Protein AF-A0A973MCL4-F1 (afdb_monomer_lite)

Radius of gyration: 16.36 Å; chains: 1; bounding box: 37×42×37 Å

Structure (mmCIF, N/CA/C/O backbone):
data_AF-A0A973MCL4-F1
#
_entry.id   AF-A0A973MCL4-F1
#
loop_
_atom_site.group_PDB
_atom_site.id
_atom_site.type_symbol
_atom_site.label_atom_id
_atom_site.label_alt_id
_atom_site.label_comp_id
_atom_site.label_asym_id
_atom_site.label_entity_id
_atom_site.label_seq_id
_atom_site.pdbx_PDB_ins_code
_atom_site.Cartn_x
_atom_site.Cartn_y
_atom_site.Cartn_z
_atom_site.occupancy
_atom_site.B_iso_or_equiv
_atom_site.auth_seq_id
_atom_site.auth_comp_id
_atom_site.auth_asym_id
_atom_site.auth_atom_id
_atom_site.pdbx_PDB_model_num
ATOM 1 N N . MET A 1 1 ? -6.725 3.388 -5.124 1.00 63.75 1 MET A N 1
ATOM 2 C CA . MET A 1 1 ? -5.733 4.438 -4.796 1.00 63.75 1 MET A CA 1
ATOM 3 C C . MET A 1 1 ? -4.940 4.785 -6.048 1.00 63.75 1 MET A C 1
ATOM 5 O O . MET A 1 1 ? -4.561 3.870 -6.766 1.00 63.75 1 MET A O 1
ATOM 9 N N . ARG A 1 2 ? -4.725 6.073 -6.340 1.00 67.31 2 ARG A N 1
ATOM 10 C CA . ARG A 1 2 ? -3.837 6.506 -7.428 1.00 67.31 2 ARG A CA 1
ATOM 11 C C . ARG A 1 2 ? -2.460 6.757 -6.823 1.00 67.31 2 ARG A C 1
ATOM 13 O O . ARG A 1 2 ? -2.374 7.513 -5.868 1.00 67.31 2 ARG A O 1
ATOM 20 N N . ILE A 1 3 ? -1.429 6.104 -7.344 1.00 77.12 3 ILE A N 1
ATOM 21 C CA . ILE A 1 3 ? -0.046 6.312 -6.898 1.00 77.12 3 ILE A CA 1
ATOM 22 C C . ILE A 1 3 ? 0.501 7.513 -7.665 1.00 77.12 3 ILE A C 1
ATOM 24 O O . ILE A 1 3 ? 0.343 7.587 -8.887 1.00 77.12 3 ILE A O 1
ATOM 28 N N . SER A 1 4 ? 1.071 8.488 -6.963 1.00 75.62 4 SER A N 1
ATOM 29 C CA . SER A 1 4 ? 1.698 9.637 -7.616 1.00 75.62 4 SER A CA 1
ATOM 30 C C . SER A 1 4 ? 3.049 9.232 -8.229 1.00 75.62 4 SER A C 1
ATOM 32 O O . SER A 1 4 ? 3.655 8.250 -7.792 1.00 75.62 4 SER A O 1
ATOM 34 N N . PRO A 1 5 ? 3.568 9.968 -9.228 1.00 73.38 5 PRO A N 1
ATOM 35 C CA . PRO A 1 5 ? 4.915 9.721 -9.747 1.00 73.38 5 PRO A CA 1
ATOM 36 C C . PRO A 1 5 ? 5.997 9.779 -8.658 1.0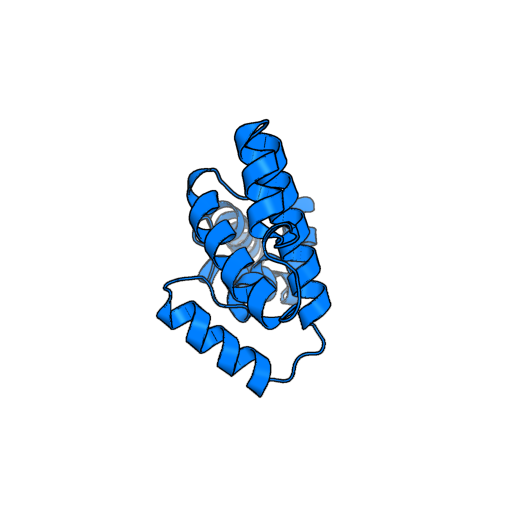0 73.38 5 PRO A C 1
ATOM 38 O O . PRO A 1 5 ? 6.967 9.032 -8.719 1.00 73.38 5 PRO A O 1
ATOM 41 N N . GLU A 1 6 ? 5.806 10.630 -7.649 1.00 79.00 6 GLU A N 1
ATOM 42 C CA . GLU A 1 6 ? 6.726 10.807 -6.519 1.00 79.00 6 GLU A CA 1
ATOM 43 C C . GLU A 1 6 ? 6.680 9.621 -5.541 1.00 79.00 6 GLU A C 1
ATOM 45 O O . GLU A 1 6 ? 7.709 9.224 -4.997 1.00 79.00 6 GLU A O 1
ATOM 50 N N . GLU A 1 7 ? 5.510 9.000 -5.356 1.00 83.94 7 GLU A N 1
ATOM 51 C CA . GLU A 1 7 ? 5.360 7.786 -4.543 1.00 83.94 7 GLU A CA 1
ATOM 52 C C . GLU A 1 7 ? 5.742 6.502 -5.294 1.00 83.94 7 GLU A C 1
ATOM 54 O O . GLU A 1 7 ? 5.927 5.463 -4.656 1.00 83.94 7 GLU A O 1
ATOM 59 N N . TYR A 1 8 ? 5.865 6.544 -6.625 1.00 88.50 8 TYR A N 1
ATOM 60 C CA . TYR A 1 8 ? 6.022 5.348 -7.455 1.00 88.50 8 TYR A CA 1
ATOM 61 C C . TYR A 1 8 ? 7.192 4.469 -7.010 1.00 88.50 8 TYR A C 1
ATOM 63 O O . TYR A 1 8 ? 6.989 3.288 -6.742 1.00 88.50 8 TYR A O 1
ATOM 71 N N . GLU A 1 9 ? 8.397 5.028 -6.866 1.00 91.75 9 GLU A N 1
ATOM 72 C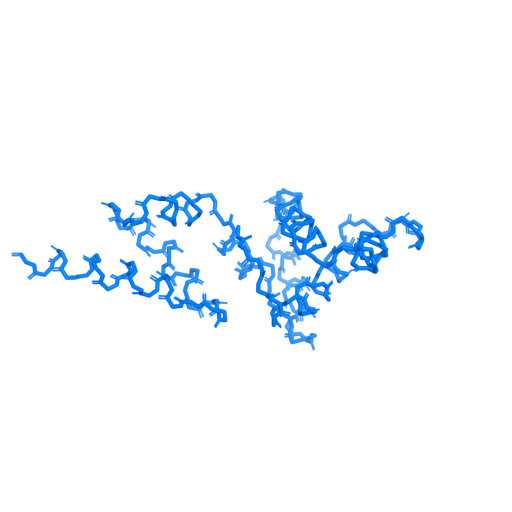 CA . GLU A 1 9 ? 9.580 4.227 -6.519 1.00 91.75 9 GLU A CA 1
ATOM 73 C C . GLU A 1 9 ? 9.493 3.656 -5.098 1.00 91.75 9 GLU A C 1
ATOM 75 O O . GLU A 1 9 ? 9.881 2.513 -4.836 1.00 91.75 9 GLU A O 1
ATOM 80 N N . ARG A 1 10 ? 8.905 4.428 -4.175 1.00 93.31 10 ARG A N 1
ATOM 81 C CA . ARG A 1 10 ? 8.667 3.986 -2.799 1.00 93.31 10 ARG A CA 1
ATOM 82 C C . ARG A 1 10 ? 7.704 2.801 -2.774 1.00 93.31 10 ARG A C 1
ATOM 84 O O . ARG A 1 10 ? 7.978 1.792 -2.127 1.00 93.31 10 ARG A O 1
ATOM 91 N N . MET A 1 11 ? 6.603 2.891 -3.512 1.00 93.31 11 MET A N 1
ATOM 92 C CA . MET A 1 11 ? 5.598 1.831 -3.579 1.00 93.31 11 MET A CA 1
ATOM 93 C C . MET A 1 11 ? 6.057 0.633 -4.425 1.00 93.31 11 MET A C 1
ATOM 95 O O . MET A 1 11 ? 5.693 -0.500 -4.118 1.00 93.31 11 MET A O 1
ATOM 99 N N . ARG A 1 12 ? 6.920 0.837 -5.427 1.00 95.12 12 ARG A N 1
ATOM 100 C CA . ARG A 1 12 ? 7.614 -0.235 -6.157 1.00 95.12 12 ARG A CA 1
ATOM 101 C C . ARG A 1 12 ? 8.536 -1.026 -5.225 1.00 95.12 12 ARG A C 1
ATOM 103 O O . ARG A 1 12 ? 8.505 -2.255 -5.223 1.00 95.12 12 ARG A O 1
ATOM 110 N N . SER A 1 13 ? 9.319 -0.333 -4.399 1.00 95.31 13 SER A N 1
ATOM 111 C CA . SER A 1 13 ? 10.185 -0.961 -3.392 1.00 95.31 13 SER A CA 1
ATOM 112 C C . SER A 1 13 ? 9.371 -1.740 -2.353 1.00 95.31 13 SER A C 1
ATOM 114 O O . SER A 1 13 ? 9.742 -2.851 -1.972 1.00 95.31 13 SER A O 1
ATOM 116 N N . TRP A 1 14 ? 8.216 -1.197 -1.953 1.00 95.75 14 TRP A N 1
ATOM 117 C CA . TRP A 1 14 ? 7.241 -1.902 -1.122 1.00 95.75 14 TRP A CA 1
ATOM 118 C C . TRP A 1 14 ? 6.739 -3.187 -1.791 1.00 95.75 14 TRP A C 1
ATOM 120 O O . TRP A 1 14 ? 6.793 -4.251 -1.175 1.00 95.75 14 TRP A O 1
ATOM 130 N N . LEU A 1 15 ? 6.332 -3.119 -3.065 1.00 95.44 15 LEU A N 1
ATOM 131 C CA . LEU A 1 15 ? 5.898 -4.285 -3.840 1.00 95.44 15 LEU A CA 1
ATOM 132 C C . LEU A 1 15 ? 6.985 -5.365 -3.869 1.00 95.44 15 LEU A C 1
ATOM 134 O O . LEU A 1 15 ? 6.682 -6.530 -3.612 1.00 95.44 15 LEU A O 1
ATOM 138 N N . ALA A 1 16 ? 8.241 -5.000 -4.137 1.00 94.56 16 ALA A N 1
ATOM 139 C CA . ALA A 1 16 ? 9.357 -5.945 -4.175 1.00 94.56 16 ALA A CA 1
ATOM 140 C C . ALA A 1 16 ? 9.541 -6.680 -2.837 1.00 94.56 16 ALA A C 1
ATOM 142 O O . ALA A 1 16 ? 9.635 -7.908 -2.803 1.00 94.56 16 ALA A O 1
ATOM 143 N N . LEU A 1 17 ? 9.535 -5.942 -1.721 1.00 95.12 17 LEU A N 1
ATOM 144 C CA . LEU A 1 17 ? 9.726 -6.535 -0.400 1.00 95.12 17 LEU A CA 1
ATOM 145 C C . LEU A 1 17 ? 8.542 -7.431 -0.026 1.00 95.12 17 LEU A C 1
ATOM 147 O O . LEU A 1 17 ? 8.748 -8.587 0.342 1.00 95.12 17 LEU A O 1
ATOM 151 N N . VAL A 1 18 ? 7.308 -6.945 -0.151 1.00 94.94 18 VAL A N 1
ATOM 152 C CA . VAL A 1 18 ? 6.120 -7.700 0.275 1.00 94.94 18 VAL A CA 1
ATOM 153 C C . VAL A 1 18 ? 5.881 -8.918 -0.613 1.00 94.94 18 VAL A C 1
ATOM 155 O O . VAL A 1 18 ? 5.651 -10.010 -0.091 1.00 94.94 18 VAL A O 1
ATOM 158 N N . SER A 1 19 ? 6.017 -8.786 -1.936 1.00 93.75 19 SER A N 1
ATOM 159 C CA . SER A 1 19 ? 5.864 -9.924 -2.852 1.00 93.75 19 SER A CA 1
ATOM 160 C C . SER A 1 19 ? 6.878 -11.036 -2.579 1.00 93.75 19 SER A C 1
ATOM 162 O O . SER A 1 19 ? 6.503 -12.202 -2.648 1.00 93.75 19 SER A O 1
ATOM 164 N N . SER A 1 20 ? 8.108 -10.716 -2.155 1.00 91.56 20 SER A N 1
ATOM 165 C CA . SER A 1 20 ? 9.099 -11.732 -1.757 1.00 91.56 20 SER A CA 1
ATOM 166 C C . SER A 1 20 ? 8.669 -12.564 -0.541 1.00 91.56 20 SER A C 1
ATOM 168 O O . SER A 1 20 ? 9.070 -13.718 -0.398 1.00 91.56 20 SER A O 1
ATOM 170 N N . GLN A 1 21 ? 7.854 -11.984 0.348 1.00 91.25 21 GLN A N 1
ATOM 171 C CA . GLN A 1 21 ? 7.341 -12.670 1.535 1.00 91.25 21 GLN A CA 1
ATOM 172 C C . GLN A 1 21 ? 6.086 -13.484 1.212 1.00 91.25 21 GLN A C 1
ATOM 174 O O . GLN A 1 21 ? 5.898 -14.562 1.770 1.00 91.25 21 GLN A O 1
ATOM 179 N N . VAL A 1 22 ? 5.238 -12.978 0.312 1.00 90.69 22 VAL A N 1
ATOM 180 C CA . VAL A 1 22 ? 4.000 -13.652 -0.108 1.00 90.69 22 VAL A CA 1
ATOM 181 C C . VAL A 1 22 ? 4.292 -14.791 -1.090 1.00 90.69 22 VAL A C 1
ATOM 183 O O . VAL A 1 22 ? 3.682 -15.855 -1.001 1.00 90.69 22 VAL A O 1
ATOM 186 N N . PHE A 1 23 ? 5.262 -14.606 -1.986 1.00 88.00 23 PHE A N 1
ATOM 187 C CA . PHE A 1 23 ? 5.606 -15.550 -3.046 1.00 88.00 23 PHE A CA 1
ATOM 188 C C . PHE A 1 23 ? 7.104 -15.911 -3.034 1.00 88.00 23 PHE A C 1
ATOM 190 O O . PHE A 1 23 ? 7.858 -15.532 -3.931 1.00 88.00 23 PHE A O 1
ATOM 197 N N . PRO A 1 24 ? 7.575 -16.704 -2.058 1.00 78.62 24 PRO A N 1
ATOM 198 C CA . PRO A 1 24 ? 9.007 -16.955 -1.856 1.00 78.62 24 PRO A CA 1
ATOM 199 C C . PRO A 1 24 ? 9.681 -17.831 -2.931 1.00 78.62 24 PRO A C 1
ATOM 201 O O . PRO A 1 24 ? 10.863 -18.138 -2.807 1.00 78.62 24 PRO A O 1
ATOM 204 N N . ARG A 1 25 ? 8.949 -18.309 -3.947 1.00 81.69 25 ARG A N 1
ATOM 205 C CA . ARG A 1 25 ? 9.444 -19.274 -4.952 1.00 81.69 25 ARG A CA 1
ATOM 206 C C . ARG A 1 25 ? 9.226 -18.836 -6.400 1.00 81.69 25 ARG A C 1
ATOM 208 O O . ARG A 1 25 ? 9.249 -19.677 -7.293 1.00 81.69 25 ARG A O 1
ATOM 215 N N . VAL A 1 26 ? 8.976 -17.554 -6.630 1.00 78.75 26 VAL A N 1
ATOM 216 C CA . VAL A 1 26 ? 8.819 -17.022 -7.988 1.00 78.75 26 VAL A CA 1
ATOM 217 C C . VAL A 1 26 ? 10.201 -16.884 -8.619 1.00 78.75 26 VAL A C 1
ATOM 219 O O . VAL A 1 26 ? 11.156 -16.506 -7.938 1.00 78.75 26 VAL A O 1
ATOM 222 N N . SER A 1 27 ? 10.320 -17.244 -9.897 1.00 81.81 27 SER A N 1
ATOM 223 C CA . SER A 1 27 ? 11.557 -17.033 -10.647 1.00 81.81 27 SER A CA 1
ATOM 224 C C . SER A 1 27 ? 11.837 -15.533 -10.807 1.00 81.81 27 SER A C 1
ATOM 226 O O . SER A 1 27 ? 10.923 -14.714 -10.733 1.00 81.81 27 SER A O 1
ATOM 228 N N . GLU A 1 28 ? 13.097 -15.148 -11.003 1.00 76.06 28 GLU A N 1
ATOM 229 C CA . GLU A 1 28 ? 13.475 -13.728 -11.074 1.00 76.06 28 GLU A CA 1
ATOM 230 C C . GLU A 1 28 ? 12.725 -12.986 -12.196 1.00 76.06 28 GLU A C 1
ATOM 232 O O . GLU A 1 28 ? 12.203 -11.895 -11.967 1.00 76.06 28 GLU A O 1
ATOM 237 N N . ASP A 1 29 ? 12.556 -13.633 -13.352 1.00 79.25 29 ASP A N 1
ATOM 238 C CA . ASP A 1 29 ? 11.841 -13.087 -14.513 1.00 79.25 29 ASP A CA 1
ATOM 239 C C . ASP A 1 29 ? 10.326 -12.936 -14.289 1.00 79.25 29 ASP A C 1
ATOM 241 O O . ASP A 1 29 ? 9.676 -12.101 -14.920 1.00 79.25 29 ASP A O 1
ATOM 245 N N . GLU A 1 30 ? 9.751 -13.724 -13.379 1.00 82.25 30 GLU A N 1
ATOM 246 C CA . GLU A 1 30 ? 8.326 -13.684 -13.027 1.00 82.25 30 GLU A CA 1
ATOM 247 C C . GLU A 1 30 ? 8.050 -12.824 -11.787 1.00 82.25 30 GLU A C 1
ATOM 249 O O . GLU A 1 30 ? 6.896 -12.668 -11.377 1.00 82.25 30 GLU A O 1
ATOM 254 N N . SER A 1 31 ? 9.095 -12.255 -11.179 1.00 86.88 31 SER A N 1
ATOM 255 C CA . SER A 1 31 ? 8.958 -11.367 -10.032 1.00 86.88 31 SER A CA 1
ATOM 256 C C . SER A 1 31 ? 8.015 -10.207 -10.376 1.00 86.88 31 SER A C 1
ATOM 258 O O . SER A 1 31 ? 8.238 -9.516 -11.379 1.00 86.88 31 SER A O 1
ATOM 260 N N . PRO A 1 32 ? 6.992 -9.919 -9.545 1.00 90.00 32 PRO A N 1
ATOM 261 C CA . PRO A 1 32 ? 6.050 -8.834 -9.811 1.00 90.00 32 PRO A CA 1
ATOM 262 C C . PRO A 1 32 ? 6.726 -7.484 -10.066 1.00 90.00 32 PRO A C 1
ATOM 264 O O . PRO A 1 32 ? 6.225 -6.694 -10.864 1.00 90.00 32 PRO A O 1
ATOM 267 N N . VAL A 1 33 ? 7.883 -7.225 -9.441 1.00 91.75 33 VAL A N 1
ATOM 268 C CA . VAL A 1 33 ? 8.625 -5.977 -9.662 1.00 91.75 33 VAL A CA 1
ATOM 269 C C . VAL A 1 33 ? 9.315 -5.941 -11.030 1.00 91.75 33 VAL A C 1
ATOM 271 O O . VAL A 1 33 ? 9.310 -4.902 -11.678 1.00 91.75 33 VAL A O 1
ATOM 274 N N . VAL A 1 34 ? 9.839 -7.072 -11.512 1.00 91.44 34 VAL A N 1
ATOM 275 C CA . VAL A 1 34 ? 10.497 -7.171 -12.827 1.00 91.44 34 VAL A CA 1
ATOM 276 C C . VAL A 1 34 ? 9.469 -7.022 -13.945 1.00 91.44 34 VAL A C 1
ATOM 278 O O . VAL A 1 34 ? 9.676 -6.276 -14.905 1.00 91.44 34 VAL A O 1
ATOM 281 N N . VAL A 1 35 ? 8.309 -7.668 -13.797 1.00 91.56 35 VAL A N 1
ATOM 282 C CA . VAL A 1 35 ? 7.175 -7.486 -14.713 1.00 91.56 35 VAL A CA 1
ATOM 283 C C . VAL A 1 35 ? 6.744 -6.017 -14.747 1.00 91.56 35 VAL A C 1
ATOM 285 O O . VAL A 1 35 ? 6.541 -5.458 -15.829 1.00 91.56 35 VAL A O 1
ATOM 288 N N . LEU A 1 36 ? 6.648 -5.372 -13.582 1.00 93.50 36 LEU A N 1
ATOM 289 C CA . LEU A 1 36 ? 6.289 -3.962 -13.480 1.00 93.50 36 LEU A CA 1
ATOM 290 C C . LEU A 1 36 ? 7.319 -3.044 -14.159 1.00 93.50 36 LEU A C 1
ATOM 292 O O . LEU A 1 36 ? 6.926 -2.138 -14.893 1.00 93.50 36 LEU A O 1
ATOM 296 N N . ASP A 1 37 ? 8.616 -3.300 -13.983 1.00 93.50 37 ASP A N 1
ATOM 297 C CA . ASP A 1 37 ? 9.696 -2.519 -14.601 1.00 93.50 37 ASP A CA 1
ATOM 298 C C . ASP A 1 37 ? 9.671 -2.602 -16.127 1.00 93.50 37 ASP A C 1
ATOM 300 O O . ASP A 1 37 ? 9.804 -1.590 -16.821 1.00 93.50 37 ASP A O 1
ATOM 304 N N . ASN A 1 38 ? 9.407 -3.794 -16.663 1.00 93.12 38 ASN A N 1
ATOM 305 C CA . ASN A 1 38 ? 9.240 -3.998 -18.100 1.00 93.12 38 ASN A CA 1
ATOM 306 C C . ASN A 1 38 ? 8.043 -3.211 -18.660 1.00 93.12 38 ASN A C 1
ATOM 308 O O . ASN A 1 38 ? 8.098 -2.693 -19.782 1.00 93.12 38 ASN A O 1
ATOM 312 N N . ILE A 1 39 ? 6.958 -3.088 -17.888 1.00 93.25 39 ILE A N 1
ATOM 313 C CA . ILE A 1 39 ? 5.826 -2.226 -18.248 1.00 93.25 39 ILE A CA 1
ATOM 314 C C . ILE A 1 39 ? 6.247 -0.757 -18.171 1.00 93.25 39 ILE A C 1
ATOM 316 O O . ILE A 1 39 ? 5.963 -0.011 -19.108 1.00 93.25 39 ILE A O 1
ATOM 320 N N . ALA A 1 40 ? 6.950 -0.343 -17.113 1.00 92.88 40 ALA A N 1
ATOM 321 C CA . ALA A 1 40 ? 7.378 1.040 -16.902 1.00 92.88 40 ALA A CA 1
ATOM 322 C C . ALA A 1 40 ? 8.284 1.547 -18.031 1.00 92.88 40 ALA A C 1
ATOM 324 O O . ALA A 1 40 ? 8.080 2.659 -18.519 1.00 92.88 40 ALA A O 1
ATOM 325 N N . ALA A 1 41 ? 9.196 0.703 -18.525 1.00 93.56 41 ALA A N 1
ATOM 326 C CA . ALA A 1 41 ? 10.066 1.009 -19.660 1.00 93.56 41 ALA A CA 1
ATOM 327 C C . ALA A 1 41 ? 9.292 1.315 -20.958 1.00 93.56 41 ALA A C 1
ATOM 329 O O . ALA A 1 41 ? 9.780 2.042 -21.823 1.00 93.56 41 ALA A O 1
ATOM 330 N N . ARG A 1 42 ? 8.076 0.772 -21.107 1.00 94.50 42 ARG A N 1
ATOM 331 C CA . ARG A 1 42 ? 7.218 0.966 -22.290 1.00 94.50 42 ARG A CA 1
ATOM 332 C C . ARG A 1 42 ? 6.137 2.020 -22.068 1.00 94.50 42 ARG A C 1
ATOM 334 O O . ARG A 1 42 ? 5.729 2.696 -23.009 1.00 94.50 42 ARG A O 1
ATOM 341 N N . SER A 1 43 ? 5.608 2.104 -20.852 1.00 93.88 43 SER A N 1
ATOM 342 C CA . SER A 1 43 ? 4.499 2.975 -20.476 1.00 93.88 43 SER A CA 1
ATOM 343 C C . SER A 1 43 ? 4.487 3.214 -18.959 1.00 93.88 43 SER A C 1
ATOM 345 O O . SER A 1 43 ? 3.861 2.449 -18.218 1.00 93.88 43 SER A O 1
ATOM 347 N N . PRO A 1 44 ? 5.105 4.312 -18.485 1.00 89.56 44 PRO A N 1
ATOM 348 C CA . PRO A 1 44 ? 5.117 4.664 -17.065 1.00 89.56 44 PRO A CA 1
ATOM 349 C C . PRO A 1 44 ? 3.711 4.785 -16.465 1.00 89.56 44 PRO A C 1
ATOM 351 O O . PRO A 1 44 ? 3.454 4.276 -15.381 1.00 89.56 44 PRO A O 1
ATOM 354 N N . ALA A 1 45 ? 2.766 5.374 -17.207 1.00 87.62 45 ALA A N 1
ATOM 355 C CA . ALA A 1 45 ? 1.388 5.538 -16.744 1.00 87.62 45 ALA A CA 1
ATOM 356 C C . ALA A 1 45 ? 0.690 4.192 -16.470 1.00 87.62 45 ALA A C 1
ATOM 358 O O . ALA A 1 45 ? 0.014 4.046 -15.453 1.00 87.62 45 ALA A O 1
ATOM 359 N N . LYS A 1 46 ? 0.887 3.193 -17.345 1.00 89.81 46 LYS A N 1
ATOM 360 C CA . LYS A 1 46 ? 0.346 1.841 -17.136 1.00 89.81 46 LYS A CA 1
ATOM 361 C C . LYS A 1 46 ? 1.038 1.114 -15.991 1.00 89.81 46 LYS A 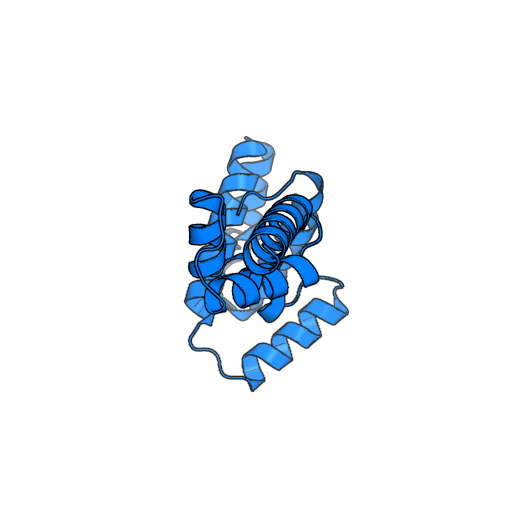C 1
ATOM 363 O O . LYS A 1 46 ? 0.389 0.340 -15.297 1.00 89.81 46 LYS A O 1
ATOM 368 N N . ALA A 1 47 ? 2.329 1.359 -15.775 1.00 92.12 47 ALA A N 1
ATOM 369 C CA . ALA A 1 47 ? 3.030 0.794 -14.629 1.00 92.12 47 ALA A CA 1
ATOM 370 C C . ALA A 1 47 ? 2.477 1.351 -13.313 1.00 92.12 47 ALA A C 1
ATOM 372 O O . ALA A 1 47 ? 2.216 0.590 -12.393 1.00 92.12 47 ALA A O 1
ATOM 373 N N . THR A 1 48 ? 2.195 2.652 -13.227 1.00 87.69 48 THR A N 1
ATOM 374 C CA . THR A 1 48 ? 1.565 3.235 -12.032 1.00 87.69 48 THR A CA 1
ATOM 375 C C . THR A 1 48 ? 0.198 2.610 -11.728 1.00 87.69 48 THR A C 1
ATOM 377 O O . THR A 1 48 ? -0.107 2.320 -10.572 1.00 87.69 48 THR A O 1
ATOM 380 N N . GLU A 1 49 ? -0.619 2.366 -12.756 1.00 87.06 49 GLU A N 1
ATOM 381 C CA . GLU A 1 49 ? -1.903 1.670 -12.611 1.00 87.06 49 GLU A CA 1
ATOM 382 C C . GLU A 1 49 ? -1.714 0.211 -12.161 1.00 87.06 49 GLU A C 1
ATOM 384 O O . GLU A 1 49 ? -2.325 -0.221 -11.183 1.00 87.06 49 GLU A O 1
ATOM 389 N N . GLY A 1 50 ? -0.815 -0.523 -12.825 1.00 89.44 50 GLY A N 1
ATOM 390 C CA . GLY A 1 50 ? -0.473 -1.907 -12.496 1.00 89.44 50 GLY A CA 1
ATOM 391 C C . GLY A 1 50 ? 0.065 -2.079 -11.078 1.00 89.44 50 GLY A C 1
ATOM 392 O O . GLY A 1 50 ? -0.325 -3.013 -10.384 1.00 89.44 50 GLY A O 1
ATOM 393 N N . LEU A 1 51 ? 0.890 -1.141 -10.612 1.00 91.88 51 LEU A N 1
ATOM 394 C CA . LEU A 1 51 ? 1.402 -1.115 -9.244 1.00 91.88 51 LEU A CA 1
ATOM 395 C C . LEU A 1 51 ? 0.260 -0.987 -8.228 1.00 91.88 51 LEU A C 1
ATOM 397 O O . LEU A 1 51 ? 0.236 -1.710 -7.235 1.00 91.88 51 LEU A O 1
ATOM 401 N N . GLY A 1 52 ? -0.714 -0.112 -8.496 1.00 87.81 52 GLY A N 1
ATOM 402 C CA . GLY A 1 52 ? -1.899 0.035 -7.652 1.00 87.81 52 GLY A CA 1
ATOM 403 C C . GLY A 1 52 ? -2.734 -1.245 -7.562 1.00 87.81 52 GLY A C 1
ATOM 404 O O . GLY A 1 52 ? -3.190 -1.587 -6.471 1.00 87.81 52 GLY A O 1
ATOM 405 N N . MET A 1 53 ? -2.897 -1.964 -8.679 1.00 87.56 53 MET A N 1
ATOM 406 C CA . MET A 1 53 ? -3.585 -3.263 -8.703 1.00 87.56 53 MET A CA 1
ATOM 407 C C . MET A 1 53 ? -2.814 -4.320 -7.906 1.00 87.56 53 MET A C 1
ATOM 409 O O . MET A 1 53 ? -3.379 -4.919 -6.997 1.00 87.56 53 MET A O 1
ATOM 413 N N . ALA A 1 54 ? -1.509 -4.462 -8.155 1.00 92.00 54 ALA A N 1
ATOM 414 C CA . ALA A 1 54 ? -0.670 -5.444 -7.471 1.00 92.00 54 ALA A CA 1
ATOM 415 C C . ALA A 1 54 ? -0.623 -5.235 -5.946 1.00 92.00 54 ALA A C 1
ATOM 417 O O . ALA A 1 54 ? -0.617 -6.197 -5.181 1.00 92.00 54 ALA A O 1
ATOM 418 N N . ILE A 1 55 ? -0.615 -3.981 -5.482 1.00 91.56 55 ILE A N 1
ATOM 419 C CA . ILE A 1 55 ? -0.694 -3.671 -4.047 1.00 91.56 55 ILE A CA 1
ATOM 420 C C . ILE A 1 55 ? -2.051 -4.084 -3.467 1.00 91.56 55 ILE A C 1
ATOM 422 O O . ILE A 1 55 ? -2.091 -4.644 -2.372 1.00 91.56 55 ILE A O 1
ATOM 426 N N . GLY A 1 56 ? -3.146 -3.837 -4.194 1.00 86.44 56 GLY A N 1
ATOM 427 C CA . GLY A 1 56 ? -4.478 -4.306 -3.810 1.00 86.44 56 GLY A CA 1
ATOM 428 C C . GLY A 1 56 ? -4.525 -5.828 -3.660 1.00 86.44 56 GLY A C 1
ATOM 429 O O . GLY A 1 56 ? -4.916 -6.322 -2.605 1.00 86.44 56 GLY A O 1
ATOM 430 N N . ASP A 1 57 ? -4.011 -6.557 -4.652 1.00 89.75 57 ASP A N 1
ATOM 431 C CA . ASP A 1 57 ? -3.953 -8.022 -4.624 1.00 89.75 57 ASP A CA 1
ATOM 432 C C . ASP A 1 57 ? -3.145 -8.536 -3.419 1.00 89.75 57 ASP A C 1
ATOM 434 O O . ASP A 1 57 ? -3.552 -9.479 -2.743 1.00 89.75 57 ASP A O 1
ATOM 438 N N . LEU A 1 58 ? -2.015 -7.897 -3.088 1.00 92.50 58 LEU A N 1
ATOM 439 C CA . LEU A 1 58 ? -1.213 -8.264 -1.914 1.00 92.50 58 LEU A CA 1
ATOM 440 C C . LEU A 1 58 ? -1.933 -7.987 -0.589 1.00 92.50 58 LEU A C 1
ATOM 442 O O . LEU A 1 58 ? -1.780 -8.746 0.371 1.00 92.50 58 LEU A O 1
ATOM 446 N N . ILE A 1 59 ? -2.724 -6.921 -0.505 1.00 90.38 59 ILE A N 1
ATOM 447 C CA . ILE A 1 59 ? -3.545 -6.650 0.680 1.00 90.38 59 ILE A CA 1
ATOM 448 C C . ILE A 1 59 ? -4.594 -7.743 0.862 1.00 90.38 59 ILE A C 1
ATOM 450 O O . ILE A 1 59 ? -4.733 -8.267 1.970 1.00 90.38 59 ILE A O 1
ATOM 454 N N . ASP A 1 60 ? -5.258 -8.140 -0.220 1.00 85.94 60 ASP A N 1
ATOM 455 C CA . ASP A 1 60 ? -6.262 -9.199 -0.191 1.00 85.94 60 ASP A CA 1
ATOM 456 C C . ASP A 1 60 ? -5.636 -10.555 0.170 1.00 85.94 60 ASP A C 1
ATOM 458 O O . ASP A 1 60 ? -6.122 -11.246 1.070 1.00 85.94 60 ASP A O 1
ATOM 462 N N . LEU A 1 61 ? -4.499 -10.905 -0.439 1.00 90.69 61 LEU A N 1
ATOM 463 C CA . LEU A 1 61 ? -3.764 -12.146 -0.159 1.00 90.69 61 LEU A CA 1
ATOM 464 C C . LEU A 1 61 ? -3.244 -12.232 1.276 1.00 90.69 61 LEU A C 1
ATOM 466 O O . LEU A 1 61 ? -3.137 -13.321 1.840 1.00 90.69 61 LEU A O 1
ATOM 470 N N . THR A 1 62 ? -2.911 -11.093 1.880 1.00 93.00 62 THR A N 1
ATOM 471 C CA . THR A 1 62 ? -2.410 -11.059 3.256 1.00 93.00 62 THR A CA 1
ATOM 472 C C . THR A 1 62 ? -3.535 -10.951 4.288 1.00 93.00 62 THR A C 1
ATOM 474 O O . THR A 1 62 ? -3.259 -11.069 5.480 1.00 93.00 62 THR A O 1
ATOM 477 N N . SER A 1 63 ? -4.796 -10.750 3.890 1.00 87.38 63 SER A N 1
ATOM 478 C CA . SER A 1 63 ? -5.924 -10.488 4.805 1.00 87.38 63 SER A CA 1
ATOM 479 C C . SER A 1 63 ? -6.084 -11.514 5.939 1.00 87.38 63 SER A C 1
ATOM 481 O O . SER A 1 63 ? -6.463 -11.138 7.045 1.00 87.38 63 SER A O 1
ATOM 483 N N . GLY A 1 64 ? -5.737 -12.782 5.693 1.00 87.06 64 GLY A N 1
ATOM 484 C CA . GLY A 1 64 ? -5.783 -13.868 6.680 1.00 87.06 64 GLY A CA 1
ATOM 485 C C . GLY A 1 64 ? -4.515 -14.063 7.522 1.00 87.06 64 GLY A C 1
ATOM 486 O O . GLY A 1 64 ? -4.434 -15.039 8.264 1.00 87.06 64 GLY A O 1
ATOM 487 N N . TRP A 1 65 ? -3.505 -13.200 7.390 1.00 93.12 65 TRP A N 1
ATOM 488 C CA . TRP A 1 65 ? -2.264 -13.300 8.164 1.00 93.12 65 TRP A CA 1
ATOM 489 C C . TRP A 1 65 ? -2.496 -13.042 9.655 1.00 93.12 65 TRP A C 1
ATOM 491 O O . TRP A 1 65 ? -3.287 -12.177 10.033 1.00 93.12 65 TRP A O 1
ATOM 501 N N . SER A 1 66 ? -1.758 -13.764 10.500 1.00 94.56 66 SER A N 1
ATOM 502 C CA . SER A 1 66 ? -1.775 -13.558 11.948 1.00 94.56 66 SER A CA 1
ATOM 503 C C . SER A 1 66 ? -1.125 -12.227 12.341 1.00 94.56 66 SER A C 1
ATOM 505 O O . SER A 1 66 ? -0.354 -11.634 11.578 1.00 94.56 66 SER A O 1
ATOM 507 N N . ALA A 1 67 ? -1.395 -11.769 13.566 1.00 91.06 67 ALA A N 1
ATOM 508 C CA . ALA A 1 67 ? -0.791 -10.552 14.106 1.00 91.06 67 ALA A CA 1
ATOM 509 C C . ALA A 1 67 ? 0.746 -10.631 14.133 1.00 91.06 67 ALA A C 1
ATOM 511 O O . ALA A 1 67 ? 1.424 -9.645 13.852 1.00 91.06 67 ALA A O 1
ATOM 512 N N . GLU A 1 68 ? 1.306 -11.810 14.406 1.00 94.69 68 GLU A N 1
ATOM 513 C CA . GLU A 1 68 ? 2.751 -12.048 14.414 1.00 94.69 68 GLU A CA 1
ATOM 514 C C . GLU A 1 68 ? 3.349 -11.930 13.010 1.00 94.69 68 GLU A C 1
ATOM 516 O O . GLU A 1 68 ? 4.404 -11.318 12.843 1.00 94.69 68 GLU A O 1
ATOM 521 N N . GLN A 1 69 ? 2.673 -12.472 11.990 1.00 95.25 69 GLN A N 1
ATOM 522 C CA . GLN A 1 69 ? 3.115 -12.360 10.595 1.00 95.25 69 GLN A CA 1
ATOM 523 C C . GLN A 1 69 ? 3.096 -10.903 10.121 1.00 95.25 69 GLN A C 1
ATOM 525 O O . GLN A 1 69 ? 4.047 -10.452 9.481 1.00 95.25 69 GLN A O 1
ATOM 530 N N . ILE A 1 70 ? 2.036 -10.165 10.467 1.00 94.44 70 ILE A N 1
ATOM 531 C CA . ILE A 1 70 ? 1.904 -8.738 10.152 1.00 94.44 70 ILE A CA 1
ATOM 532 C C . ILE A 1 70 ? 3.004 -7.941 10.858 1.00 94.44 70 ILE A C 1
ATOM 534 O O . ILE A 1 70 ? 3.748 -7.226 10.198 1.00 94.44 70 ILE A O 1
ATOM 538 N N . SER A 1 71 ? 3.178 -8.125 12.169 1.00 94.75 71 SER A N 1
ATOM 539 C CA . SER A 1 71 ? 4.194 -7.421 12.963 1.00 94.75 71 SER A CA 1
ATOM 540 C C . SER A 1 71 ? 5.617 -7.681 12.455 1.00 94.75 71 SER A C 1
ATOM 542 O O . SER A 1 71 ? 6.411 -6.754 12.290 1.00 94.75 71 SER A O 1
ATOM 544 N N . ALA A 1 72 ? 5.938 -8.934 12.115 1.00 96.25 72 ALA A N 1
ATOM 545 C CA . ALA A 1 72 ? 7.239 -9.281 11.554 1.00 96.25 72 ALA A CA 1
ATOM 546 C C . ALA A 1 72 ? 7.498 -8.602 10.199 1.00 96.25 72 ALA A C 1
ATOM 548 O O . ALA A 1 72 ? 8.632 -8.208 9.918 1.00 96.25 72 ALA A O 1
ATOM 549 N N . LEU A 1 73 ? 6.473 -8.463 9.352 1.00 96.44 73 LEU A N 1
ATOM 550 C CA . LEU A 1 73 ? 6.592 -7.745 8.085 1.00 96.44 73 LEU A CA 1
ATOM 551 C C . LEU A 1 73 ? 6.684 -6.228 8.293 1.00 96.44 73 LEU A C 1
ATOM 553 O O . LEU A 1 73 ? 7.529 -5.589 7.671 1.00 96.44 73 LEU A O 1
ATOM 557 N N . ASP A 1 74 ? 5.874 -5.665 9.185 1.00 96.00 74 ASP A N 1
ATOM 558 C CA . ASP A 1 74 ? 5.871 -4.235 9.500 1.00 96.00 74 ASP A CA 1
ATOM 559 C C . ASP A 1 74 ? 7.238 -3.775 10.021 1.00 96.00 74 ASP A C 1
ATOM 561 O O . ASP A 1 74 ? 7.740 -2.738 9.590 1.00 96.00 74 ASP A O 1
ATOM 565 N N . LEU A 1 75 ? 7.907 -4.587 10.848 1.00 96.62 75 LEU A N 1
ATOM 566 C CA . LEU A 1 75 ? 9.284 -4.328 11.283 1.00 96.62 75 LEU A CA 1
ATOM 567 C C . LEU A 1 75 ? 10.277 -4.299 10.111 1.00 96.62 75 LEU A C 1
ATOM 569 O O . LEU A 1 75 ? 11.143 -3.425 10.059 1.00 96.62 75 LEU A O 1
ATOM 573 N N . LYS A 1 76 ? 10.157 -5.228 9.153 1.00 96.62 76 LYS A N 1
ATOM 574 C CA . LYS A 1 76 ? 11.022 -5.259 7.958 1.00 96.62 76 LYS A CA 1
ATOM 575 C C . LYS A 1 76 ? 10.788 -4.041 7.065 1.00 96.62 76 LYS A C 1
ATOM 577 O O . LYS A 1 76 ? 11.749 -3.448 6.582 1.00 96.62 76 LYS A O 1
ATOM 582 N N . LEU A 1 77 ? 9.526 -3.664 6.860 1.00 96.25 77 LEU A N 1
ATOM 583 C CA . LEU A 1 77 ? 9.144 -2.489 6.077 1.00 96.25 77 LEU A CA 1
ATOM 584 C C . LEU A 1 77 ? 9.640 -1.199 6.737 1.00 96.25 77 LEU A C 1
ATOM 586 O O . LEU A 1 77 ? 10.275 -0.383 6.071 1.00 96.25 77 LEU A O 1
ATOM 590 N N . GLY A 1 78 ? 9.453 -1.068 8.053 1.00 93.81 78 GLY A N 1
ATOM 591 C CA . GLY A 1 78 ? 9.945 0.065 8.833 1.00 93.81 78 GLY A CA 1
ATOM 592 C C . GLY A 1 78 ? 11.468 0.197 8.788 1.00 93.81 78 GLY A C 1
ATOM 593 O O . GLY A 1 78 ? 11.979 1.288 8.547 1.00 93.81 78 GLY A O 1
ATOM 594 N N . ALA A 1 79 ? 12.209 -0.911 8.912 1.00 95.12 79 ALA A N 1
ATOM 595 C CA . ALA A 1 79 ? 13.668 -0.912 8.763 1.00 95.12 79 ALA A CA 1
ATOM 596 C C . ALA A 1 79 ? 14.125 -0.460 7.360 1.00 95.12 79 ALA A C 1
ATOM 598 O O . ALA A 1 79 ? 15.183 0.152 7.211 1.00 95.12 79 ALA A O 1
ATOM 599 N N . ALA A 1 80 ? 13.310 -0.715 6.334 1.00 93.69 80 ALA A N 1
ATOM 600 C CA . ALA A 1 80 ? 13.530 -0.253 4.967 1.00 93.69 80 ALA A CA 1
ATOM 601 C C . ALA A 1 80 ? 12.989 1.168 4.695 1.00 93.69 80 ALA A C 1
ATOM 603 O O . ALA A 1 80 ? 13.067 1.632 3.560 1.00 93.69 80 ALA A O 1
ATOM 604 N N . HIS A 1 81 ? 12.460 1.875 5.704 1.00 93.38 81 HIS A N 1
ATOM 605 C CA . HIS A 1 81 ? 11.812 3.192 5.570 1.00 93.38 81 HIS A CA 1
ATOM 606 C C . HIS A 1 81 ? 10.600 3.194 4.607 1.00 93.38 81 HIS A C 1
ATOM 608 O O . HIS A 1 81 ? 10.191 4.221 4.046 1.00 93.38 81 HIS A O 1
ATOM 614 N N . LEU A 1 82 ? 9.989 2.024 4.425 1.00 94.12 82 LEU A N 1
ATOM 615 C CA . LEU A 1 82 ? 8.794 1.806 3.617 1.00 94.12 82 LEU A CA 1
ATOM 616 C C . LEU A 1 82 ? 7.545 1.868 4.502 1.00 94.12 82 LEU A C 1
ATOM 618 O O . LEU A 1 82 ? 7.643 1.612 5.703 1.00 94.12 82 LEU A O 1
ATOM 622 N N . PRO A 1 83 ? 6.371 2.208 3.938 1.00 91.50 83 PRO A N 1
ATOM 623 C CA . PRO A 1 83 ? 5.139 2.153 4.708 1.00 91.50 83 PRO A CA 1
ATOM 624 C C . PRO A 1 83 ? 4.864 0.712 5.148 1.00 91.50 83 PRO A C 1
ATOM 626 O O . PRO A 1 83 ? 5.133 -0.237 4.407 1.00 91.50 83 PRO A O 1
ATOM 629 N N . THR A 1 84 ? 4.339 0.537 6.351 1.00 95.38 84 THR A N 1
ATOM 630 C CA . THR A 1 84 ? 4.038 -0.789 6.900 1.00 95.38 84 THR A CA 1
ATOM 631 C C . THR A 1 84 ? 2.851 -1.431 6.170 1.00 95.38 84 THR A C 1
ATOM 633 O O . THR A 1 84 ? 2.076 -0.753 5.488 1.00 95.38 84 THR A O 1
ATOM 636 N N . LEU A 1 85 ? 2.675 -2.751 6.279 1.00 93.75 85 LEU A N 1
ATOM 637 C CA . LEU A 1 85 ? 1.503 -3.422 5.713 1.00 93.75 85 LEU A CA 1
ATOM 638 C C . LEU A 1 85 ? 0.229 -2.907 6.389 1.00 93.75 85 LEU A C 1
ATOM 640 O O . LEU A 1 85 ? -0.781 -2.705 5.715 1.00 93.75 85 LEU A O 1
A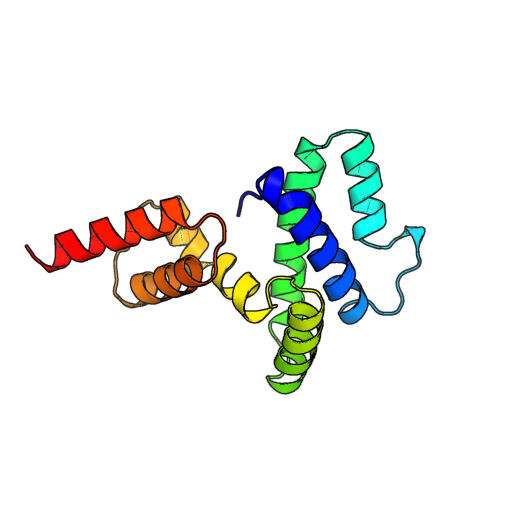TOM 644 N N . THR A 1 86 ? 0.288 -2.643 7.695 1.00 90.31 86 THR A N 1
ATOM 645 C CA . THR A 1 86 ? -0.814 -2.036 8.451 1.00 90.31 86 THR A CA 1
ATOM 646 C C . THR A 1 86 ? -1.209 -0.665 7.891 1.00 90.31 86 THR A C 1
ATOM 648 O O . THR A 1 86 ? -2.389 -0.425 7.623 1.00 90.31 86 THR A O 1
ATOM 651 N N . GLU A 1 87 ? -0.237 0.209 7.624 1.00 88.19 87 GLU A N 1
ATOM 652 C CA . GLU A 1 87 ? -0.481 1.530 7.029 1.00 88.19 87 GLU A CA 1
ATOM 653 C C . GLU A 1 87 ? -1.083 1.418 5.622 1.00 88.19 87 GLU A C 1
ATOM 655 O O . GLU A 1 87 ? -2.068 2.085 5.297 1.00 88.19 87 GLU A O 1
ATOM 660 N N . VAL A 1 88 ? -0.530 0.541 4.778 1.00 88.69 88 VAL A N 1
ATOM 661 C CA . VAL A 1 88 ? -1.012 0.359 3.402 1.00 88.69 88 VAL A CA 1
ATOM 662 C C . VAL A 1 88 ? -2.427 -0.234 3.384 1.00 88.69 88 VAL A C 1
ATOM 664 O O . VAL A 1 88 ? -3.275 0.240 2.626 1.00 88.69 88 VAL A O 1
ATOM 667 N N . ARG A 1 89 ? -2.747 -1.185 4.270 1.00 87.88 89 ARG A N 1
ATOM 668 C CA . ARG A 1 89 ? -4.114 -1.718 4.436 1.00 87.88 89 ARG A CA 1
ATOM 669 C C . ARG A 1 89 ? -5.124 -0.642 4.795 1.00 87.88 89 ARG A C 1
ATOM 671 O O . ARG A 1 89 ? -6.217 -0.635 4.232 1.00 87.88 89 ARG A O 1
ATOM 678 N N . ALA A 1 90 ? -4.769 0.269 5.699 1.00 80.56 90 ALA A N 1
ATOM 679 C CA . ALA A 1 90 ? -5.648 1.374 6.064 1.00 80.56 90 ALA A CA 1
ATOM 680 C C . ALA A 1 90 ? -5.980 2.238 4.832 1.00 80.56 90 ALA A C 1
ATOM 682 O O . ALA A 1 90 ? -7.158 2.470 4.542 1.00 80.56 90 ALA A O 1
ATOM 683 N N . ARG A 1 91 ? -4.958 2.612 4.042 1.00 76.75 91 ARG A N 1
ATOM 684 C CA . ARG A 1 91 ? -5.103 3.417 2.809 1.00 76.75 91 ARG A CA 1
ATOM 685 C C . ARG A 1 91 ? -5.957 2.736 1.728 1.00 76.75 91 ARG A C 1
ATOM 687 O O . ARG A 1 91 ? -6.708 3.396 1.004 1.00 76.75 91 ARG A O 1
ATOM 694 N N . PHE A 1 92 ? -5.843 1.417 1.596 1.00 73.12 92 PHE A N 1
ATOM 695 C CA . PHE A 1 92 ? -6.541 0.633 0.570 1.00 73.12 92 PHE A CA 1
ATOM 696 C C . PHE A 1 92 ? -7.856 0.011 1.039 1.00 73.12 92 PHE A C 1
ATOM 698 O O . PHE A 1 92 ? -8.542 -0.618 0.234 1.00 73.12 92 PHE A O 1
ATOM 705 N N . SER A 1 93 ? -8.242 0.198 2.302 1.00 76.00 93 SER A N 1
ATOM 706 C CA . SER A 1 93 ? -9.486 -0.367 2.813 1.00 76.00 93 SER A CA 1
ATOM 707 C C . SER A 1 93 ? -10.684 0.057 1.952 1.00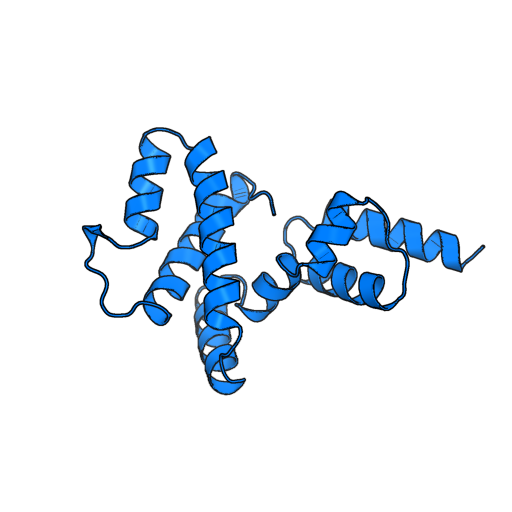 76.00 93 SER A C 1
ATOM 709 O O . SER A 1 93 ? -10.825 1.216 1.544 1.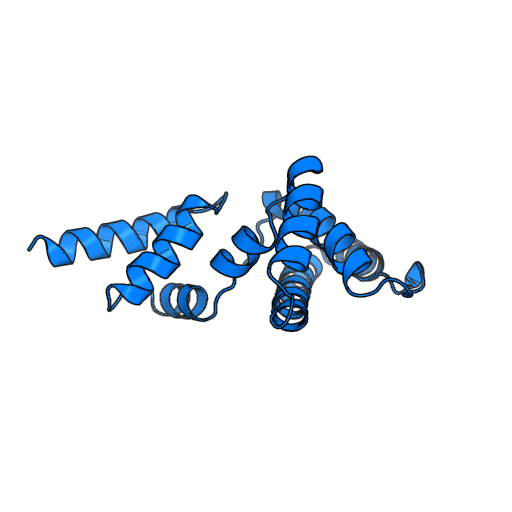00 76.00 93 SER A O 1
ATOM 711 N N . ASN A 1 94 ? -11.580 -0.894 1.676 1.00 70.12 94 ASN A N 1
ATOM 712 C CA . ASN A 1 94 ? -12.774 -0.650 0.863 1.00 70.12 94 ASN A CA 1
ATOM 713 C C . ASN A 1 94 ? -13.645 0.485 1.423 1.00 70.12 94 ASN A C 1
ATOM 715 O O . ASN A 1 94 ? -14.295 1.184 0.650 1.00 70.12 94 ASN A O 1
ATOM 719 N N . ALA A 1 95 ? -13.637 0.686 2.744 1.00 69.94 95 ALA A N 1
ATOM 720 C CA . ALA A 1 95 ? -14.306 1.805 3.401 1.00 69.94 95 ALA A CA 1
ATOM 721 C C . ALA A 1 95 ? -13.711 3.151 2.957 1.00 69.94 95 ALA A C 1
ATOM 723 O O . ALA A 1 95 ? -14.433 3.986 2.419 1.00 69.94 95 ALA A O 1
ATOM 724 N N . VAL A 1 96 ? -12.389 3.323 3.062 1.00 78.25 96 VAL A N 1
ATOM 725 C CA . VAL A 1 96 ? -11.699 4.554 2.640 1.00 78.25 96 VAL A CA 1
ATOM 726 C C . VAL A 1 96 ? -11.869 4.796 1.140 1.00 78.25 96 VAL A C 1
ATOM 728 O O . VAL A 1 96 ? -12.171 5.912 0.721 1.00 78.25 96 VAL A O 1
ATOM 731 N N . GLN A 1 97 ? -11.768 3.750 0.312 1.00 78.00 97 GLN A N 1
ATOM 732 C CA . GLN A 1 97 ? -12.001 3.877 -1.131 1.00 78.00 97 GLN A CA 1
ATOM 733 C C . GLN A 1 97 ? -13.452 4.270 -1.455 1.00 78.00 97 GLN A C 1
ATOM 735 O O . GLN A 1 97 ? -13.685 5.048 -2.382 1.00 78.00 97 GLN A O 1
ATOM 740 N N . ARG A 1 98 ? -14.439 3.757 -0.708 1.00 82.38 98 ARG A N 1
ATOM 741 C CA . ARG A 1 98 ? -15.854 4.115 -0.883 1.00 82.38 98 ARG A CA 1
ATOM 742 C C . ARG A 1 98 ? -16.102 5.574 -0.508 1.00 82.38 98 ARG A C 1
ATOM 744 O O . ARG A 1 98 ? -16.743 6.279 -1.285 1.00 82.38 98 ARG A O 1
ATOM 751 N N . VAL A 1 99 ? -15.541 6.034 0.609 1.00 84.81 99 VAL A N 1
ATOM 752 C CA . VAL A 1 99 ? -15.640 7.431 1.051 1.00 84.81 99 VAL A CA 1
ATOM 753 C C . VAL A 1 99 ? -14.983 8.376 0.045 1.00 84.81 99 VAL A C 1
ATOM 755 O O . VAL A 1 99 ? -15.611 9.347 -0.366 1.00 84.81 99 VAL A O 1
ATOM 758 N N . LEU A 1 100 ? -13.778 8.058 -0.440 1.00 82.62 100 LEU A N 1
ATOM 759 C CA . LEU A 1 100 ? -13.086 8.851 -1.465 1.00 82.62 100 LEU A CA 1
ATOM 760 C C . LEU A 1 100 ? -13.889 8.970 -2.767 1.00 82.62 100 LEU A C 1
ATOM 762 O O . LEU A 1 100 ? -13.953 10.048 -3.349 1.00 82.62 100 LEU A O 1
ATOM 766 N N . ARG A 1 101 ? -14.524 7.882 -3.227 1.00 83.69 101 ARG A N 1
ATOM 767 C CA . ARG A 1 101 ? -15.399 7.922 -4.415 1.00 83.69 101 ARG A CA 1
ATOM 768 C C . ARG A 1 101 ? -16.656 8.755 -4.181 1.00 83.69 101 ARG A C 1
ATOM 770 O O . ARG A 1 101 ? -17.128 9.402 -5.110 1.00 83.69 101 ARG A O 1
ATOM 777 N N . ARG A 1 102 ? -17.215 8.702 -2.969 1.00 90.00 102 ARG A N 1
ATOM 778 C CA . ARG A 1 102 ? -18.431 9.434 -2.594 1.00 90.00 102 ARG A CA 1
ATOM 779 C C . ARG A 1 102 ? -18.157 10.917 -2.316 1.00 90.00 102 ARG A C 1
ATOM 781 O O . ARG A 1 102 ? -19.061 11.727 -2.477 1.00 90.00 102 ARG A O 1
ATOM 788 N N . GLY A 1 103 ? -16.941 11.267 -1.898 1.00 91.50 103 GLY A N 1
ATOM 789 C CA . GLY A 1 103 ? -16.534 12.639 -1.593 1.00 91.50 103 GLY A CA 1
ATOM 790 C C . GLY A 1 103 ? -17.107 13.204 -0.287 1.00 91.50 103 GLY A C 1
ATOM 791 O O . GLY A 1 103 ? -17.063 14.412 -0.091 1.00 91.50 103 GLY A O 1
ATOM 792 N N . ARG A 1 104 ? -17.656 12.361 0.599 1.00 91.81 104 ARG A N 1
ATOM 793 C CA . ARG A 1 104 ? -18.121 12.753 1.944 1.00 91.81 104 ARG A CA 1
ATOM 794 C C . ARG A 1 104 ? -18.103 11.574 2.913 1.00 91.81 104 ARG A C 1
ATOM 796 O O . ARG A 1 104 ? -18.305 10.434 2.480 1.00 91.81 104 ARG A O 1
ATOM 803 N N . ILE A 1 105 ? -17.898 11.864 4.194 1.00 94.38 105 ILE A N 1
ATOM 804 C CA . ILE A 1 105 ? -18.034 10.931 5.322 1.00 94.38 105 ILE A CA 1
ATOM 805 C C . ILE A 1 105 ? -19.491 10.996 5.805 1.00 94.38 105 ILE A C 1
ATOM 807 O O . ILE A 1 105 ? -20.001 12.094 6.005 1.00 94.38 105 ILE A O 1
ATOM 811 N N . ASP A 1 106 ? -20.161 9.850 5.943 1.00 90.75 106 ASP A N 1
ATOM 812 C CA . ASP A 1 106 ? -21.570 9.780 6.363 1.00 90.75 106 ASP A CA 1
ATOM 813 C C . ASP A 1 106 ? -21.726 9.398 7.841 1.00 90.75 106 ASP A C 1
ATOM 815 O O . ASP A 1 106 ? -22.727 9.759 8.460 1.00 90.75 106 ASP A O 1
ATOM 819 N N . ASP A 1 107 ? -20.758 8.676 8.407 1.00 89.75 107 ASP A N 1
ATOM 820 C CA . ASP A 1 107 ? -20.812 8.202 9.787 1.00 89.75 107 ASP A CA 1
ATOM 821 C C . ASP A 1 107 ? -19.444 8.210 10.489 1.00 89.75 107 ASP A C 1
ATOM 823 O O . ASP A 1 107 ? -18.383 8.408 9.891 1.00 89.75 107 ASP A O 1
ATOM 827 N N . GLU A 1 108 ? -19.479 7.985 11.801 1.00 87.19 108 GLU A N 1
ATOM 828 C CA . GLU A 1 108 ? -18.299 7.988 12.666 1.00 87.19 108 GLU A CA 1
ATOM 829 C C . GLU A 1 108 ? -17.328 6.831 12.358 1.00 87.19 108 GLU A C 1
ATOM 831 O O . GLU A 1 108 ? -16.114 6.968 12.511 1.00 87.19 108 GLU A O 1
ATOM 836 N N . SER A 1 109 ? -17.821 5.696 11.851 1.00 83.94 109 SER A N 1
ATOM 837 C CA . SER A 1 109 ? -16.957 4.574 11.468 1.00 83.94 109 SER A CA 1
ATOM 838 C C . SER A 1 109 ? -16.105 4.930 10.249 1.00 83.94 109 SER A C 1
ATOM 840 O O . SER A 1 109 ? -14.894 4.693 10.231 1.00 83.94 109 SER A O 1
ATOM 842 N N . GLU A 1 110 ? -16.721 5.553 9.249 1.00 87.94 110 GLU A N 1
ATOM 843 C CA . GLU A 1 110 ? -16.047 6.088 8.074 1.00 87.94 110 GLU A CA 1
ATOM 844 C C . GLU A 1 110 ? -15.089 7.225 8.437 1.00 87.94 110 GLU A C 1
ATOM 846 O O . GLU A 1 110 ? -13.987 7.277 7.887 1.00 87.94 110 GLU A O 1
ATOM 851 N N . TYR A 1 111 ? -15.460 8.082 9.394 1.00 88.50 111 TYR A N 1
ATOM 852 C CA . TYR A 1 111 ? -14.576 9.114 9.933 1.00 88.50 111 TYR A CA 1
ATOM 853 C C . TYR A 1 111 ? -13.277 8.512 10.470 1.00 88.50 111 TYR A C 1
ATOM 855 O O . TYR A 1 111 ? -12.190 8.904 10.043 1.00 88.50 111 TYR A O 1
ATOM 863 N N . HIS A 1 112 ? -13.366 7.505 11.342 1.00 82.75 112 HIS A N 1
ATOM 864 C CA . HIS A 1 112 ? -12.180 6.850 11.893 1.00 82.75 112 HIS A CA 1
ATOM 865 C C . HIS A 1 112 ? -11.361 6.120 10.822 1.00 82.75 112 HIS A C 1
ATOM 867 O O . HIS A 1 112 ? -10.131 6.163 10.855 1.00 82.75 112 HIS A O 1
ATOM 873 N N . ALA A 1 113 ? -12.013 5.487 9.842 1.00 80.06 113 ALA A N 1
ATOM 874 C CA . ALA A 1 113 ? -11.317 4.824 8.741 1.00 80.06 113 ALA A CA 1
ATOM 875 C C . ALA A 1 113 ? -10.514 5.821 7.884 1.00 80.06 113 ALA A C 1
ATOM 877 O O . ALA A 1 113 ? -9.348 5.572 7.571 1.00 80.06 113 ALA A O 1
ATOM 878 N N . VAL A 1 114 ? -11.118 6.961 7.533 1.00 84.56 114 VAL A N 1
ATOM 879 C CA . VAL A 1 114 ? -10.473 8.027 6.751 1.00 84.56 114 VAL A CA 1
ATOM 880 C C . VAL A 1 114 ? -9.386 8.727 7.557 1.00 84.56 114 VAL A C 1
ATOM 882 O O . VAL A 1 114 ? -8.310 8.967 7.014 1.00 84.56 114 VAL A O 1
ATOM 885 N N . ARG A 1 115 ? -9.619 9.002 8.845 1.00 84.31 115 ARG A N 1
ATOM 886 C CA . ARG A 1 115 ? -8.636 9.624 9.740 1.00 84.31 115 ARG A CA 1
ATOM 887 C C . ARG A 1 115 ? -7.398 8.759 9.925 1.00 84.31 115 ARG A C 1
ATOM 889 O O . ARG A 1 115 ? -6.296 9.250 9.705 1.00 84.31 115 ARG A O 1
ATOM 896 N N . ASN A 1 116 ? -7.576 7.465 10.184 1.00 79.19 116 ASN A N 1
ATOM 897 C CA . ASN A 1 116 ? -6.460 6.524 10.219 1.00 79.19 116 ASN A CA 1
ATOM 898 C C . ASN A 1 116 ? -5.709 6.533 8.878 1.00 79.19 116 ASN A C 1
ATOM 900 O O . ASN A 1 116 ? -4.493 6.663 8.850 1.00 79.19 116 ASN A O 1
ATOM 904 N N . ALA A 1 117 ? -6.410 6.471 7.742 1.00 81.50 117 ALA A N 1
ATOM 905 C CA . ALA A 1 117 ? -5.743 6.542 6.442 1.00 81.50 117 ALA A CA 1
ATOM 906 C C . ALA A 1 117 ? -4.983 7.866 6.214 1.00 81.50 117 ALA A C 1
ATOM 908 O O . ALA A 1 117 ? -3.925 7.838 5.589 1.00 81.50 117 ALA A O 1
ATOM 909 N N . ALA A 1 118 ? -5.493 8.998 6.711 1.00 82.94 118 ALA A N 1
ATOM 910 C CA . ALA A 1 118 ? -4.888 10.321 6.565 1.00 82.94 118 ALA A CA 1
ATOM 911 C C . ALA A 1 118 ? -3.618 10.485 7.408 1.00 82.94 118 ALA A C 1
ATOM 913 O O . ALA A 1 118 ? -2.618 10.997 6.908 1.00 82.94 118 ALA A O 1
ATOM 914 N N . GLU A 1 119 ? -3.633 10.009 8.654 1.00 77.69 119 GLU A N 1
ATOM 915 C CA . GLU A 1 119 ? -2.488 10.070 9.573 1.00 77.69 119 GLU A CA 1
ATOM 916 C C . GLU A 1 119 ? -1.275 9.305 9.032 1.00 77.69 119 GLU A C 1
ATOM 918 O O . GLU A 1 119 ? -0.132 9.718 9.229 1.00 77.69 119 GLU A O 1
ATOM 923 N N . PHE A 1 120 ? -1.522 8.229 8.285 1.00 63.66 120 PHE A N 1
ATOM 924 C CA . PHE A 1 120 ? -0.469 7.387 7.731 1.00 63.66 120 PHE A CA 1
ATOM 925 C C . PHE A 1 120 ? -0.167 7.655 6.252 1.00 63.66 120 PHE A C 1
ATOM 927 O O . PHE A 1 120 ? 0.709 6.986 5.705 1.00 63.66 120 PHE A O 1
ATOM 934 N N . ALA A 1 121 ? -0.860 8.577 5.568 1.00 65.81 121 ALA A N 1
ATOM 935 C CA . ALA A 1 121 ? -0.658 8.873 4.143 1.00 65.81 121 ALA A CA 1
ATOM 936 C C . ALA A 1 121 ? 0.304 10.048 3.891 1.00 65.81 121 ALA A C 1
ATOM 938 O O . ALA A 1 121 ? 0.198 11.094 4.525 1.00 65.81 121 ALA A O 1
ATOM 939 N N . GLN A 1 122 ? 1.227 9.882 2.929 1.00 56.19 122 GLN A N 1
ATOM 940 C CA . GLN A 1 122 ? 2.151 10.950 2.513 1.00 56.19 122 GLN A CA 1
ATOM 941 C C . GLN A 1 122 ? 1.439 12.060 1.726 1.00 56.19 122 GLN A C 1
ATOM 943 O O . GLN A 1 122 ? 1.750 13.228 1.931 1.00 56.19 122 GLN A O 1
ATOM 948 N N . ASP A 1 123 ? 0.455 11.707 0.893 1.00 66.19 123 ASP A N 1
ATOM 949 C CA . ASP A 1 123 ? -0.467 12.648 0.242 1.00 66.19 123 ASP A CA 1
ATOM 950 C C . ASP A 1 123 ? -1.870 12.520 0.858 1.00 66.19 123 ASP A C 1
ATOM 952 O O . ASP A 1 123 ? -2.788 11.904 0.312 1.00 66.19 123 ASP A O 1
ATOM 956 N N . SER A 1 124 ? -2.008 13.028 2.083 1.00 77.25 124 SER A N 1
ATOM 957 C CA . SER A 1 124 ? -3.240 12.956 2.876 1.00 77.25 124 SER A CA 1
ATOM 958 C C . SER A 1 124 ? -4.162 14.164 2.692 1.00 77.25 124 SER A C 1
ATOM 960 O O . SER A 1 124 ? -5.235 14.200 3.291 1.00 77.25 124 SER A O 1
ATOM 962 N N . GLY A 1 125 ? -3.801 15.135 1.844 1.00 81.81 125 GLY A N 1
ATOM 963 C CA . GLY A 1 125 ? -4.558 16.379 1.643 1.00 81.81 125 GLY A CA 1
ATOM 964 C C . GLY A 1 125 ? -6.052 16.163 1.349 1.00 81.81 125 GLY A C 1
ATOM 965 O O . GLY A 1 125 ? -6.888 16.728 2.058 1.00 81.81 125 GLY A O 1
ATOM 966 N N . PRO A 1 126 ? -6.421 15.301 0.382 1.00 83.38 126 PRO A N 1
ATOM 967 C CA . PRO A 1 126 ? -7.824 14.992 0.100 1.00 83.38 126 PRO A CA 1
ATOM 968 C C . PRO A 1 126 ? -8.559 14.320 1.271 1.00 83.38 126 PRO A C 1
ATOM 970 O O . PRO A 1 126 ? -9.753 14.538 1.458 1.00 83.38 126 PRO A O 1
ATOM 973 N N . LEU A 1 127 ? -7.860 13.512 2.075 1.00 85.75 127 LEU A N 1
ATOM 974 C CA . LEU A 1 127 ? -8.447 12.851 3.244 1.00 85.75 127 LEU A CA 1
ATOM 975 C C . LEU A 1 127 ? -8.693 13.861 4.374 1.00 85.75 127 LEU A C 1
ATOM 977 O O . LEU A 1 127 ? -9.767 13.854 4.968 1.00 85.75 127 LEU A O 1
ATOM 981 N N . TRP A 1 128 ? -7.752 14.781 4.613 1.00 90.06 128 TRP A N 1
ATOM 982 C CA . TRP A 1 128 ? -7.913 15.863 5.590 1.00 90.06 128 TRP A CA 1
ATOM 983 C C . TRP A 1 128 ? -9.039 16.832 5.228 1.00 90.06 128 TRP A C 1
ATOM 985 O O . TRP A 1 128 ? -9.747 17.289 6.119 1.00 90.06 128 TRP A O 1
ATOM 995 N N . GLN A 1 129 ? -9.265 17.096 3.937 1.00 91.38 129 GLN A N 1
ATOM 996 C CA . GLN A 1 129 ? -10.423 17.880 3.493 1.00 91.38 129 GLN A CA 1
ATOM 997 C C . GLN A 1 129 ? -11.750 17.201 3.856 1.00 91.38 129 GLN A C 1
ATOM 999 O O . GLN A 1 129 ? -12.648 17.857 4.376 1.00 91.38 129 GLN A O 1
ATOM 1004 N N . LEU A 1 130 ? -11.863 15.888 3.632 1.00 91.56 130 LEU A N 1
ATOM 1005 C CA . LEU A 1 130 ? -13.065 15.123 3.983 1.00 91.56 130 LEU A CA 1
ATOM 1006 C C . LEU A 1 130 ? -13.328 15.129 5.494 1.00 91.56 130 LEU A C 1
ATOM 1008 O O . LEU A 1 130 ? -14.475 15.285 5.910 1.00 91.56 130 LEU A O 1
ATOM 1012 N N . ILE A 1 131 ? -12.269 14.988 6.296 1.00 92.94 131 ILE A N 1
ATOM 1013 C CA . ILE A 1 131 ? -12.324 15.041 7.765 1.00 92.94 131 ILE A CA 1
ATOM 1014 C C . ILE A 1 131 ? -12.823 16.412 8.229 1.00 92.94 131 ILE A C 1
ATOM 1016 O O . ILE A 1 131 ? -13.786 16.475 8.990 1.00 92.94 131 ILE A O 1
ATOM 1020 N N . ALA A 1 132 ? -12.235 17.498 7.717 1.00 93.31 132 ALA A N 1
ATOM 1021 C CA . ALA A 1 132 ? -12.616 18.858 8.091 1.00 93.31 132 ALA A CA 1
ATOM 1022 C C . ALA A 1 132 ? -14.089 19.156 7.759 1.00 93.31 132 ALA A C 1
ATOM 1024 O O . ALA A 1 132 ? -14.825 19.657 8.604 1.00 93.31 132 ALA A O 1
ATOM 1025 N N . SER A 1 133 ? -14.553 18.777 6.560 1.00 92.56 133 SER A N 1
ATOM 1026 C CA . SER A 1 133 ? -15.957 18.968 6.167 1.00 92.56 133 SER A CA 1
ATOM 1027 C C . SER A 1 133 ? -16.946 18.206 7.055 1.00 92.56 133 SER A C 1
ATOM 1029 O O . SER A 1 133 ? -18.054 18.686 7.280 1.00 92.56 133 SER A O 1
ATOM 1031 N N . TYR A 1 134 ? -16.576 17.026 7.559 1.00 93.94 134 TYR A N 1
ATOM 1032 C CA . TYR A 1 134 ? -17.417 16.267 8.487 1.00 93.94 134 TYR A CA 1
ATOM 1033 C C . TYR A 1 134 ? -17.464 16.911 9.881 1.00 93.94 134 TYR A C 1
ATOM 1035 O O . TYR A 1 134 ? -18.535 17.024 10.471 1.00 93.94 134 TYR A O 1
ATOM 1043 N N . GLU A 1 135 ? -16.324 17.380 10.397 1.00 93.00 135 GLU A N 1
ATOM 1044 C CA . GLU A 1 135 ? -16.241 18.050 11.705 1.00 93.00 135 GLU A CA 1
ATOM 1045 C C . GLU A 1 135 ? -17.034 19.369 11.740 1.00 93.00 135 GLU A C 1
ATOM 1047 O O . GLU A 1 135 ? -17.704 19.665 12.734 1.00 93.00 135 GLU A O 1
ATOM 1052 N N . GLU A 1 136 ? -17.029 20.127 10.639 1.00 92.00 136 GLU A N 1
ATOM 1053 C CA . GLU A 1 136 ? -17.855 21.331 10.476 1.00 92.00 136 GLU A CA 1
ATOM 1054 C C . GLU A 1 136 ? -19.359 21.016 10.529 1.00 92.00 136 GLU A C 1
ATOM 1056 O O . GLU A 1 136 ? -20.117 21.750 11.160 1.00 92.00 136 GLU A O 1
ATOM 1061 N N . GLN A 1 137 ? -19.796 19.907 9.921 1.00 86.75 137 GLN A N 1
ATOM 1062 C CA . GLN A 1 137 ? -21.203 19.483 9.920 1.00 86.75 137 GLN A CA 1
ATOM 1063 C C . GLN A 1 137 ? -21.694 19.001 11.290 1.00 86.75 137 GLN A C 1
ATOM 1065 O O . GLN A 1 137 ? -22.876 19.140 11.583 1.00 86.75 137 GLN A O 1
ATOM 1070 N N . GLN A 1 138 ? -20.812 18.445 12.124 1.00 82.44 138 GLN A N 1
ATOM 1071 C CA . GLN A 1 138 ? -21.146 17.991 13.483 1.00 82.44 138 GLN A CA 1
ATOM 1072 C C . GLN A 1 138 ? -21.180 19.133 14.511 1.00 82.44 138 GLN A C 1
ATOM 1074 O O . GLN A 1 138 ? -21.714 18.969 15.606 1.00 82.44 138 GLN A O 1
ATOM 1079 N N . SER A 1 139 ? -20.588 20.281 14.172 1.00 72.75 139 SER A N 1
ATOM 1080 C CA . SER A 1 139 ? -20.499 21.457 15.047 1.00 72.75 139 SER A CA 1
ATOM 1081 C C . SER A 1 139 ? -21.603 22.497 14.790 1.00 72.75 139 SER A C 1
ATOM 1083 O O . SER A 1 139 ? -21.616 23.535 15.457 1.00 72.75 139 SER A O 1
ATOM 1085 N N . ALA A 1 140 ? -22.490 22.240 13.822 1.00 57.97 140 ALA A N 1
ATOM 1086 C CA . ALA A 1 140 ? -23.598 23.101 13.397 1.00 57.97 140 ALA A CA 1
ATOM 1087 C C . ALA A 1 140 ? -24.949 22.595 13.926 1.00 57.97 140 ALA A C 1
ATOM 1089 O O . ALA A 1 140 ? -25.788 23.456 14.278 1.00 57.97 140 ALA A O 1
#

pLDDT: mean 87.01, std 8.41, range [56.19, 96.62]

Secondary structure (DSSP, 8-state):
-PPPHHHHHHHHHHHHHHHHHH-TT--GGG-HHHHHHHHHHH-HHHHHHHHHHHHHHHHHHHTT--HHHHHHHHHHHHHTTPPPHHHHHHHH-HHHHHHHHHTS--SHHHHHHHHHHHHT-TT-HHHHHHHHHHHHHH--

Foldseek 3Di:
DQQDPVCLVLLLVVLQLLQCVLPVDDDPCRRLSNVLVVCCVVPVRVSRVSSVVSLLVSLVSCVPPDPVRQVVQQVVCVVVVHQGSVLSCLLNPPLLVVCLVVLEDDDPVSLVSLVSNLVSDPPNVSSVVRNVVVVVVVVD

Sequence (140 aa):
MRISPEEYERMRSWLALVSSQVFPRVSEDESPVVVLDNIAARSPAKATEGLGMAIGDLIDLTSGWSAEQISALDLKLGAAHLPTLTEVRARFSNAVQRVLRRGRIDDESEYHAVRNAAEFAQDSGPLWQLIASYEEQQSA